Protein AF-A0A4Q3WTT6-F1 (afdb_monomer_lite)

Foldseek 3Di:
DQQQADLQQQDRHPARQCHPVSNRGPQDADQFQRDRRCPCPVDPVSSVVSNVVCVVVVSGGNNNVPQDPPDDRVVSNVNNPVCPVVVVVVCVVVVVD

Secondary structure (DSSP, 8-state):
---SB-TTT--B-SS-TTTTTSSS---PBPTTT-PBTTTTTSSHHHHHHHHHHHHHTTS--SSGGGS-TT--HHHHHHT-GGGHHHHHHHHHHTT--

Structure (mmCIF, N/CA/C/O backbone):
data_AF-A0A4Q3WTT6-F1
#
_entry.id   AF-A0A4Q3WTT6-F1
#
loop_
_atom_site.group_PDB
_atom_site.id
_atom_site.type_symbol
_atom_site.label_atom_id
_atom_site.label_alt_id
_atom_site.label_comp_id
_atom_site.label_asym_id
_atom_site.label_entity_id
_atom_site.label_seq_id
_atom_site.pdbx_PDB_ins_code
_atom_site.Cartn_x
_atom_site.Cartn_y
_atom_site.Cartn_z
_atom_site.occupancy
_atom_site.B_iso_or_equiv
_atom_site.auth_seq_id
_atom_site.auth_comp_id
_atom_site.auth_asym_id
_atom_site.auth_atom_id
_atom_site.pdbx_PDB_model_num
ATOM 1 N N . MET A 1 1 ? -0.375 -13.194 -9.775 1.00 61.41 1 MET A N 1
ATOM 2 C CA . MET A 1 1 ? -0.050 -12.407 -8.566 1.00 61.41 1 MET A CA 1
ATOM 3 C C . MET A 1 1 ? -0.695 -11.049 -8.754 1.00 61.41 1 MET A C 1
ATOM 5 O O . MET A 1 1 ? -0.687 -10.591 -9.887 1.00 61.41 1 MET A O 1
ATOM 9 N N . ASN A 1 2 ? -1.320 -10.468 -7.727 1.00 78.69 2 ASN A N 1
ATOM 10 C CA . ASN A 1 2 ? -1.796 -9.089 -7.842 1.00 78.69 2 ASN A CA 1
ATOM 11 C C . ASN A 1 2 ? -0.579 -8.175 -7.637 1.00 78.69 2 ASN A C 1
ATOM 13 O O . ASN A 1 2 ? -0.009 -8.178 -6.548 1.00 78.69 2 ASN A O 1
ATOM 17 N N . LEU A 1 3 ? -0.128 -7.519 -8.709 1.00 88.94 3 LEU A N 1
ATOM 18 C CA . LEU A 1 3 ? 1.054 -6.649 -8.709 1.00 88.94 3 LEU A CA 1
ATOM 19 C C . LEU A 1 3 ? 0.730 -5.237 -8.215 1.00 88.94 3 LEU A C 1
ATOM 21 O O . LEU A 1 3 ? 1.639 -4.492 -7.871 1.00 88.94 3 LEU A O 1
ATOM 25 N N . ASN A 1 4 ? -0.554 -4.902 -8.108 1.00 95.81 4 ASN A N 1
ATOM 26 C CA . ASN A 1 4 ? -1.023 -3.571 -7.756 1.00 95.81 4 ASN A CA 1
ATOM 27 C C . ASN A 1 4 ? -1.221 -3.400 -6.247 1.00 95.81 4 ASN A C 1
ATOM 29 O O . ASN A 1 4 ? -2.057 -2.624 -5.809 1.00 95.81 4 ASN A O 1
ATOM 33 N N . LEU A 1 5 ? -0.509 -4.164 -5.422 1.00 95.75 5 LEU A N 1
ATOM 34 C CA . LEU A 1 5 ? -0.663 -4.095 -3.973 1.00 95.75 5 LEU A CA 1
ATOM 35 C C . LEU A 1 5 ? 0.525 -3.382 -3.346 1.00 95.75 5 LEU A C 1
ATOM 37 O O . LEU A 1 5 ? 1.680 -3.743 -3.579 1.00 95.75 5 LEU A O 1
ATOM 41 N N . CYS A 1 6 ? 0.236 -2.443 -2.450 1.00 96.81 6 CYS A N 1
ATOM 42 C CA . CYS A 1 6 ? 1.245 -1.920 -1.546 1.00 96.81 6 CYS A CA 1
ATOM 43 C C . CYS A 1 6 ? 1.793 -3.060 -0.670 1.00 96.81 6 CYS A C 1
ATOM 45 O O . CYS A 1 6 ? 1.051 -3.711 0.073 1.00 96.81 6 CYS A O 1
ATOM 47 N N . ARG A 1 7 ? 3.111 -3.286 -0.707 1.00 95.31 7 ARG A N 1
ATOM 48 C CA . ARG A 1 7 ? 3.772 -4.338 0.088 1.00 95.31 7 ARG A CA 1
ATOM 49 C C . ARG A 1 7 ? 3.661 -4.086 1.593 1.00 95.31 7 ARG A C 1
ATOM 51 O O . ARG A 1 7 ? 3.635 -5.038 2.375 1.00 95.31 7 ARG A O 1
ATOM 58 N N . VAL A 1 8 ? 3.573 -2.817 1.992 1.00 97.25 8 VAL A N 1
ATOM 59 C CA . VAL A 1 8 ? 3.467 -2.382 3.387 1.00 97.25 8 VAL A CA 1
ATOM 60 C C . VAL A 1 8 ? 2.056 -2.570 3.914 1.00 97.25 8 VAL A C 1
ATOM 62 O O . VAL A 1 8 ? 1.881 -3.331 4.862 1.00 97.25 8 VAL A O 1
ATOM 65 N N . CYS A 1 9 ? 1.054 -1.924 3.322 1.00 97.31 9 CYS A N 1
ATOM 66 C CA . CYS A 1 9 ? -0.285 -1.886 3.907 1.00 97.31 9 CYS A CA 1
ATOM 67 C C . CYS A 1 9 ? -1.311 -2.787 3.222 1.00 97.31 9 CYS A C 1
ATOM 69 O O . CYS A 1 9 ? -2.366 -2.982 3.800 1.00 97.31 9 CYS A O 1
ATOM 71 N N . GLY A 1 10 ? -1.042 -3.330 2.032 1.00 95.94 10 GLY A N 1
ATOM 72 C CA . GLY A 1 10 ? -1.999 -4.172 1.307 1.00 95.94 10 GLY A CA 1
ATOM 73 C C . GLY A 1 10 ? -3.094 -3.412 0.549 1.00 95.94 10 GLY A C 1
ATOM 74 O O . GLY A 1 10 ? -3.985 -4.054 0.006 1.00 95.94 10 GLY A O 1
ATOM 75 N N . LEU A 1 11 ? -3.035 -2.076 0.473 1.00 96.94 11 LEU A N 1
ATOM 76 C CA . LEU A 1 11 ? -3.924 -1.306 -0.404 1.00 96.94 11 LEU A CA 1
ATOM 77 C C . LEU A 1 11 ? -3.743 -1.755 -1.861 1.00 96.94 11 LEU A C 1
ATOM 79 O O . LEU A 1 11 ? -2.607 -1.837 -2.334 1.00 96.94 11 LEU A O 1
ATOM 83 N N . GLU A 1 12 ? -4.852 -2.015 -2.551 1.00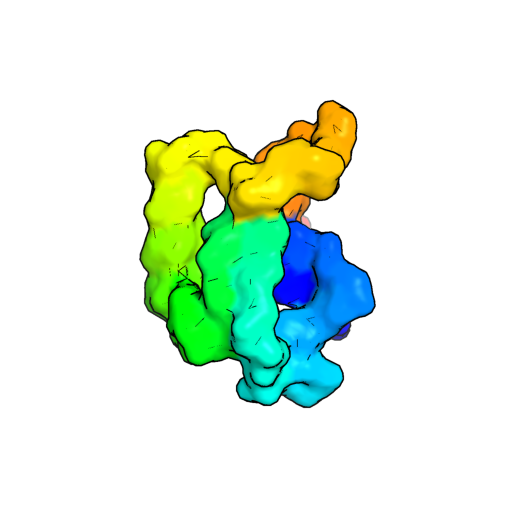 95.75 12 GLU A N 1
ATOM 84 C CA . GLU A 1 12 ? -4.885 -2.197 -4.002 1.00 95.75 12 GLU A CA 1
ATOM 85 C C . GLU A 1 12 ? -4.914 -0.837 -4.704 1.00 95.75 12 GLU A C 1
ATOM 87 O O . GLU A 1 12 ? -5.722 0.026 -4.369 1.00 95.75 12 GLU A O 1
ATOM 92 N N . LEU A 1 13 ? -3.994 -0.658 -5.645 1.00 95.75 13 LEU A N 1
ATOM 93 C CA . LEU A 1 13 ? -3.714 0.573 -6.373 1.00 95.75 13 LEU A CA 1
ATOM 94 C C . LEU A 1 13 ? -4.136 0.420 -7.840 1.00 95.75 13 LEU A C 1
ATOM 96 O O . LEU A 1 13 ? -4.339 -0.683 -8.354 1.00 95.75 13 LEU A O 1
ATOM 100 N N . ASP A 1 14 ? -4.257 1.536 -8.544 1.00 96.00 14 ASP A N 1
ATOM 101 C CA . ASP A 1 14 ? -4.534 1.567 -9.983 1.00 96.00 14 ASP A CA 1
ATOM 102 C C . ASP A 1 14 ? -3.271 1.369 -10.844 1.00 96.00 14 ASP A C 1
ATOM 104 O O . ASP A 1 14 ? -3.375 1.146 -12.052 1.00 96.00 14 ASP A O 1
ATOM 108 N N . PHE A 1 15 ? -2.090 1.353 -10.220 1.00 95.56 15 PHE A N 1
ATOM 109 C CA . PHE A 1 15 ? -0.802 1.024 -10.831 1.00 95.56 15 PHE A CA 1
ATOM 110 C C . PHE A 1 15 ? -0.073 -0.097 -10.076 1.00 95.56 15 PHE A C 1
ATOM 112 O O . PHE A 1 15 ? -0.405 -0.432 -8.939 1.00 95.56 15 PHE A O 1
ATOM 119 N N . ALA A 1 16 ? 0.944 -0.677 -10.718 1.00 95.56 16 ALA A N 1
ATOM 120 C CA . ALA A 1 16 ? 1.850 -1.641 -10.102 1.00 95.56 16 ALA A CA 1
ATOM 121 C C . ALA A 1 16 ? 3.019 -0.899 -9.420 1.00 95.56 16 ALA A C 1
ATOM 123 O O . ALA A 1 16 ? 3.875 -0.367 -10.131 1.00 95.56 16 ALA A O 1
ATOM 124 N N . PRO A 1 17 ? 3.118 -0.870 -8.075 1.00 97.06 17 PRO A N 1
ATOM 125 C CA . PRO A 1 17 ? 4.139 -0.079 -7.375 1.00 97.06 17 PRO A CA 1
ATOM 126 C C . PRO A 1 17 ? 5.577 -0.512 -7.650 1.00 97.06 17 PRO A C 1
ATOM 128 O O . PRO A 1 17 ? 6.512 0.266 -7.496 1.00 97.06 17 PRO A O 1
ATOM 131 N N . TRP A 1 18 ? 5.738 -1.772 -8.049 1.00 96.00 18 TRP A N 1
ATOM 132 C CA . TRP A 1 18 ? 7.008 -2.393 -8.412 1.00 96.00 18 TRP A CA 1
ATOM 133 C C . TRP A 1 18 ? 7.030 -2.827 -9.876 1.00 96.00 18 TRP A C 1
ATOM 135 O O . TRP A 1 18 ? 7.667 -3.816 -10.215 1.00 96.00 18 TRP A O 1
ATOM 145 N N . GLY A 1 19 ? 6.303 -2.103 -10.729 1.00 93.62 19 GLY A N 1
ATOM 146 C CA . GLY A 1 19 ? 6.272 -2.356 -12.161 1.00 93.62 19 GLY A CA 1
ATOM 147 C C . GLY A 1 19 ? 5.581 -3.669 -12.531 1.00 93.62 19 GLY A C 1
ATOM 148 O O . GLY A 1 19 ? 5.188 -4.480 -11.689 1.00 93.62 19 GLY A O 1
ATOM 149 N N . GLU A 1 20 ? 5.419 -3.887 -13.834 1.00 92.19 20 GLU A N 1
ATOM 150 C CA . GLU A 1 20 ? 4.875 -5.147 -14.359 1.00 92.19 20 GLU A CA 1
ATOM 151 C C . GLU A 1 20 ? 5.835 -6.333 -14.150 1.00 92.19 20 GLU A C 1
ATOM 153 O O . GLU A 1 20 ? 5.408 -7.489 -14.177 1.00 92.19 20 GLU A O 1
ATOM 158 N N . ASP A 1 21 ? 7.123 -6.053 -13.928 1.00 89.50 21 ASP A N 1
ATOM 159 C CA . ASP A 1 21 ? 8.155 -7.042 -13.610 1.00 89.50 21 ASP A CA 1
ATOM 160 C C . ASP A 1 21 ? 8.171 -7.439 -12.124 1.00 89.50 21 ASP A C 1
ATOM 162 O O . ASP A 1 21 ? 8.685 -8.504 -11.785 1.00 89.50 21 ASP A O 1
ATOM 166 N N . GLY A 1 22 ? 7.562 -6.634 -11.249 1.00 89.75 22 GLY A N 1
ATOM 167 C CA . GLY A 1 22 ? 7.583 -6.829 -9.803 1.00 89.75 22 GLY A CA 1
ATOM 168 C C . GLY A 1 22 ? 8.904 -6.426 -9.137 1.00 89.75 22 GLY A C 1
ATOM 169 O O . GLY A 1 22 ? 9.027 -6.617 -7.925 1.00 89.75 22 GLY A O 1
ATOM 170 N N . ASP A 1 23 ? 9.848 -5.851 -9.887 1.00 90.75 23 ASP A N 1
ATOM 171 C CA . ASP A 1 23 ? 11.215 -5.548 -9.452 1.00 90.75 23 ASP A CA 1
ATOM 172 C C . ASP A 1 23 ? 11.608 -4.074 -9.661 1.00 90.75 23 ASP A C 1
ATOM 174 O O . ASP A 1 23 ? 12.479 -3.576 -8.944 1.00 90.75 23 ASP A O 1
ATOM 178 N N . THR A 1 24 ? 10.959 -3.353 -10.580 1.00 95.50 24 THR A N 1
ATOM 179 C CA . THR A 1 24 ? 11.260 -1.944 -10.869 1.00 95.50 24 THR A CA 1
ATOM 180 C C . THR A 1 24 ? 10.281 -1.023 -10.127 1.00 95.50 24 THR A C 1
ATOM 182 O O . THR A 1 24 ? 9.119 -0.938 -10.525 1.00 95.50 24 THR A O 1
ATOM 185 N N . PRO A 1 25 ? 10.698 -0.317 -9.058 1.00 97.19 25 PRO A N 1
ATOM 186 C CA . PRO A 1 25 ? 9.800 0.546 -8.291 1.00 97.19 25 PRO A CA 1
ATOM 187 C C . PRO A 1 25 ? 9.338 1.768 -9.096 1.00 97.19 25 PRO A C 1
ATOM 189 O O . PRO A 1 25 ? 10.089 2.296 -9.919 1.00 97.19 25 PRO A O 1
ATOM 192 N N . SER A 1 26 ? 8.120 2.246 -8.828 1.00 97.88 26 SER A N 1
ATOM 193 C CA . SER A 1 26 ? 7.603 3.480 -9.435 1.00 97.88 26 SER A CA 1
ATOM 194 C C . SER A 1 26 ? 8.142 4.753 -8.778 1.00 97.88 26 SER A C 1
ATOM 196 O O . SER A 1 26 ? 8.136 5.802 -9.415 1.00 97.88 26 SER A O 1
ATOM 198 N N . TYR A 1 27 ? 8.641 4.654 -7.537 1.00 97.81 27 TYR A N 1
ATOM 199 C CA . TYR A 1 27 ? 9.013 5.790 -6.680 1.00 97.81 27 TYR A CA 1
ATOM 200 C C . TYR A 1 27 ? 7.851 6.734 -6.325 1.00 97.81 27 TYR A C 1
ATOM 202 O O . TYR A 1 27 ? 8.077 7.840 -5.840 1.00 97.81 27 TYR A O 1
ATOM 210 N N . ASP A 1 28 ? 6.606 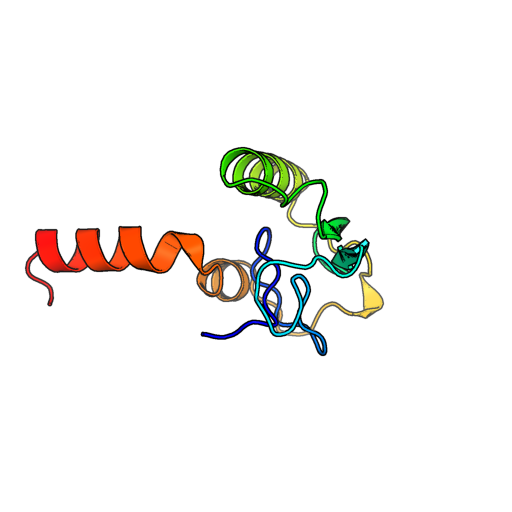6.301 -6.539 1.00 98.06 28 ASP A N 1
ATOM 211 C CA . ASP A 1 28 ? 5.427 7.006 -6.035 1.00 98.06 28 ASP A CA 1
ATOM 212 C C . ASP A 1 28 ? 5.187 6.693 -4.551 1.00 98.06 28 ASP A C 1
ATOM 214 O O . ASP A 1 28 ? 5.823 5.816 -3.958 1.00 98.06 28 ASP A O 1
ATOM 218 N N . PHE A 1 29 ? 4.212 7.384 -3.962 1.00 98.25 29 PHE A N 1
ATOM 219 C CA . PHE A 1 29 ? 3.820 7.210 -2.569 1.00 98.25 29 PHE A CA 1
ATOM 220 C C . PHE A 1 29 ? 2.520 6.420 -2.454 1.00 98.25 29 PHE A C 1
ATOM 222 O O . PHE A 1 29 ? 1.582 6.593 -3.231 1.00 98.25 29 PHE A O 1
ATOM 229 N N . CYS A 1 30 ? 2.427 5.566 -1.437 1.00 98.50 30 CYS A N 1
ATOM 230 C CA . CYS A 1 30 ? 1.161 4.935 -1.094 1.00 98.50 30 CYS A CA 1
ATOM 231 C C . CYS A 1 30 ? 0.205 5.962 -0.445 1.00 98.50 30 CYS A C 1
ATOM 233 O O . CYS A 1 30 ? 0.512 6.440 0.652 1.00 98.50 30 CYS A O 1
ATOM 235 N N . PRO A 1 31 ? -1.000 6.212 -0.995 1.00 98.31 31 PRO A N 1
ATOM 236 C CA . PRO A 1 31 ? -1.953 7.177 -0.429 1.00 98.31 31 PRO A CA 1
ATOM 23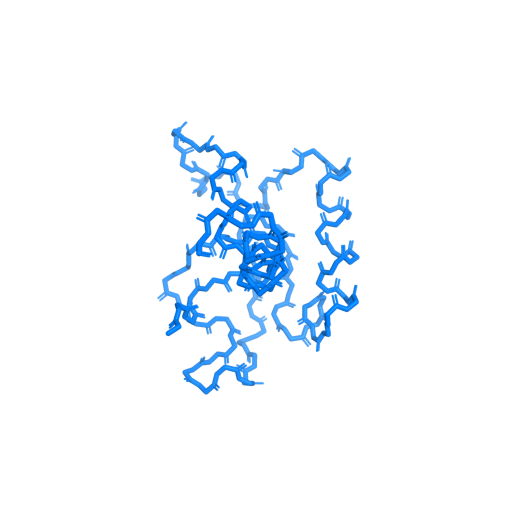7 C C . PRO A 1 31 ? -2.517 6.738 0.932 1.00 98.31 31 PRO A C 1
ATOM 239 O O . PRO A 1 31 ? -3.054 7.540 1.694 1.00 98.31 31 PRO A O 1
ATOM 242 N N . CYS A 1 32 ? -2.364 5.459 1.291 1.00 98.56 32 CYS A N 1
ATOM 243 C CA . CYS A 1 32 ? -2.719 4.964 2.614 1.00 98.56 32 CYS A CA 1
ATOM 244 C C . CYS A 1 32 ? -1.561 5.101 3.613 1.00 98.56 32 CYS A C 1
ATOM 246 O O . CYS A 1 32 ? -1.682 5.842 4.580 1.00 98.56 32 CYS A O 1
ATOM 248 N N . CYS A 1 33 ? -0.447 4.394 3.416 1.00 98.50 33 CYS A N 1
ATOM 249 C CA . CYS A 1 33 ? 0.590 4.254 4.451 1.00 98.50 33 CYS A CA 1
ATOM 250 C C . CYS A 1 33 ? 1.852 5.105 4.249 1.00 98.50 33 CYS A C 1
ATOM 252 O O . CYS A 1 33 ? 2.823 4.900 4.978 1.00 98.50 33 CYS A O 1
ATOM 254 N N . ASP A 1 34 ? 1.837 6.011 3.266 1.00 98.19 34 ASP A N 1
ATOM 255 C CA . ASP A 1 34 ? 2.911 6.974 2.967 1.00 98.19 34 ASP A CA 1
ATOM 256 C C . ASP A 1 34 ? 4.281 6.345 2.656 1.00 98.19 34 ASP A C 1
ATOM 258 O O . ASP A 1 34 ? 5.323 6.966 2.796 1.00 98.19 34 ASP A O 1
ATOM 262 N N . THR A 1 35 ? 4.302 5.071 2.264 1.00 98.44 35 THR A N 1
ATOM 263 C CA . THR A 1 35 ? 5.534 4.405 1.809 1.00 98.44 35 THR A CA 1
ATOM 264 C C . THR A 1 35 ? 5.924 4.940 0.438 1.00 98.44 35 THR A C 1
ATOM 266 O O . THR A 1 35 ? 5.075 4.908 -0.456 1.00 98.44 35 THR A O 1
ATOM 269 N N . GLU A 1 36 ? 7.184 5.335 0.258 1.00 98.44 36 GLU A N 1
ATOM 270 C CA . GLU A 1 36 ? 7.787 5.565 -1.053 1.00 98.44 36 GLU A CA 1
ATOM 271 C C . GLU A 1 36 ? 8.232 4.218 -1.640 1.00 98.44 36 GLU A C 1
ATOM 273 O O . GLU A 1 36 ? 9.063 3.491 -1.074 1.00 98.44 36 GLU A O 1
ATOM 278 N N . PHE A 1 37 ? 7.652 3.844 -2.779 1.00 98.06 37 PHE A N 1
ATOM 279 C CA . PHE A 1 37 ? 7.936 2.552 -3.395 1.00 98.06 37 PHE A CA 1
ATOM 280 C C . PHE A 1 37 ? 9.381 2.486 -3.889 1.00 98.06 37 PHE A C 1
ATOM 282 O O . PHE A 1 37 ? 9.837 3.337 -4.646 1.00 98.06 37 PHE A O 1
ATOM 289 N N . GLY A 1 38 ? 10.114 1.452 -3.483 1.00 97.19 38 GLY A N 1
ATOM 290 C CA . GLY A 1 38 ? 11.544 1.322 -3.758 1.00 97.19 38 GLY A CA 1
ATOM 291 C C . GLY A 1 38 ? 12.451 1.846 -2.648 1.00 97.19 38 GLY A C 1
ATOM 292 O O . GLY A 1 38 ? 13.662 1.634 -2.740 1.00 97.19 38 GLY A O 1
ATOM 293 N N . PHE A 1 39 ? 11.901 2.458 -1.591 1.00 97.38 39 PHE A N 1
ATOM 294 C CA . PHE A 1 39 ? 12.668 2.915 -0.432 1.00 97.38 39 PHE A CA 1
ATOM 295 C C . PHE A 1 39 ? 12.241 2.199 0.857 1.00 97.38 39 PHE A C 1
ATOM 297 O O . PHE A 1 39 ? 12.896 1.216 1.234 1.00 97.38 39 PHE A O 1
ATOM 304 N N . GLU A 1 40 ? 11.138 2.588 1.508 1.00 97.50 40 GLU A N 1
ATOM 305 C CA . GLU A 1 40 ? 10.685 1.948 2.757 1.00 97.50 40 GLU A CA 1
ATOM 306 C C . GLU A 1 40 ? 10.097 0.542 2.558 1.00 97.50 40 GLU A C 1
ATOM 308 O O . GLU A 1 40 ? 9.846 -0.175 3.529 1.00 97.50 40 GLU A O 1
ATOM 313 N N . ASP A 1 41 ? 9.929 0.099 1.311 1.00 97.00 41 ASP A N 1
ATOM 314 C CA . ASP A 1 41 ? 9.524 -1.264 0.961 1.00 97.00 41 ASP A CA 1
ATOM 315 C C . ASP A 1 41 ? 10.534 -2.019 0.073 1.00 97.00 41 ASP A C 1
ATOM 317 O O . ASP A 1 41 ? 10.206 -3.052 -0.521 1.00 97.00 41 ASP A O 1
ATOM 321 N N . SER A 1 42 ? 11.784 -1.539 0.030 1.00 95.81 42 SER A N 1
ATOM 322 C CA . SER A 1 42 ? 12.889 -2.117 -0.757 1.00 95.81 42 SER A CA 1
ATOM 323 C C . SER A 1 42 ? 13.391 -3.482 -0.272 1.00 95.81 42 SER A C 1
ATOM 325 O O . SER A 1 42 ? 14.069 -4.201 -1.006 1.00 95.81 42 SER A O 1
ATOM 327 N N . SER A 1 43 ? 13.064 -3.862 0.963 1.00 93.94 43 SER A N 1
ATOM 328 C CA . SER A 1 43 ? 13.395 -5.161 1.548 1.00 93.94 43 SER A CA 1
ATOM 329 C C . SER A 1 43 ? 12.271 -5.659 2.450 1.00 93.94 43 SER A C 1
ATOM 331 O O . SER A 1 43 ? 11.410 -4.896 2.891 1.00 93.94 43 SER A O 1
ATOM 333 N N . TYR A 1 44 ? 12.285 -6.952 2.769 1.00 92.12 44 TYR A N 1
ATOM 334 C CA . TYR A 1 44 ? 11.300 -7.543 3.673 1.00 92.12 44 TYR A CA 1
ATOM 335 C C . TYR A 1 44 ? 11.338 -6.909 5.075 1.00 92.12 44 TYR A C 1
ATOM 337 O O . TYR A 1 44 ? 10.298 -6.655 5.687 1.00 92.12 44 TYR A O 1
ATOM 345 N N . GLU A 1 45 ? 12.533 -6.625 5.589 1.00 94.75 45 GLU A N 1
ATOM 346 C CA . GLU A 1 45 ? 12.735 -5.964 6.875 1.00 94.75 45 GLU A CA 1
ATOM 347 C C . GLU A 1 45 ? 12.216 -4.524 6.853 1.00 94.75 45 GLU A C 1
ATOM 349 O O . GLU A 1 45 ? 11.557 -4.110 7.811 1.00 94.75 45 GLU A O 1
ATOM 354 N N . ALA A 1 46 ? 12.457 -3.793 5.758 1.00 96.31 46 ALA A N 1
ATOM 355 C CA . ALA A 1 46 ? 11.947 -2.437 5.566 1.00 96.31 46 ALA A CA 1
ATOM 356 C C . ALA A 1 46 ? 10.411 -2.432 5.548 1.00 96.31 46 ALA A C 1
ATOM 358 O O . ALA A 1 46 ? 9.800 -1.754 6.372 1.00 96.31 46 ALA A O 1
ATOM 359 N N . VAL A 1 47 ? 9.794 -3.322 4.756 1.00 96.50 47 VAL A N 1
ATOM 360 C CA . VAL A 1 47 ? 8.333 -3.513 4.705 1.00 96.50 47 VAL A CA 1
ATOM 361 C C . VAL A 1 47 ? 7.743 -3.723 6.101 1.00 96.50 47 VAL A C 1
ATOM 363 O O . VAL A 1 47 ? 6.741 -3.105 6.467 1.00 96.50 47 VAL A O 1
ATOM 366 N N . LYS A 1 48 ? 8.352 -4.604 6.904 1.00 95.94 48 LYS A N 1
AT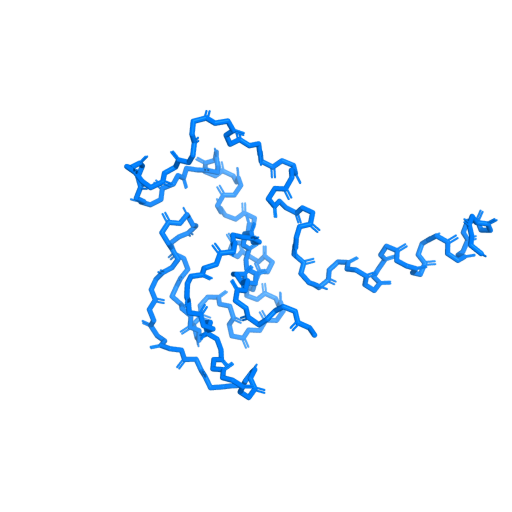OM 367 C CA . LYS A 1 48 ? 7.884 -4.882 8.269 1.00 95.94 48 LYS A CA 1
ATOM 368 C C . LYS A 1 48 ? 8.039 -3.683 9.195 1.00 95.94 48 LYS A C 1
ATOM 370 O O . LYS A 1 48 ? 7.139 -3.431 9.995 1.00 95.94 48 LYS A O 1
ATOM 375 N N . SER A 1 49 ? 9.168 -2.982 9.113 1.00 97.25 49 SER A N 1
ATOM 376 C CA . SER A 1 49 ? 9.429 -1.788 9.917 1.00 97.25 49 SER A CA 1
ATOM 377 C C . SER A 1 49 ? 8.423 -0.686 9.592 1.00 97.25 49 SER A C 1
ATOM 379 O O . SER A 1 49 ? 7.767 -0.176 10.500 1.00 97.25 49 SER A O 1
ATOM 381 N N . GLN A 1 50 ? 8.227 -0.393 8.305 1.00 98.12 50 GLN A N 1
ATOM 382 C CA . GLN A 1 50 ? 7.294 0.627 7.839 1.00 98.12 50 GLN A CA 1
ATOM 383 C C . GLN A 1 50 ? 5.850 0.287 8.226 1.00 98.12 50 GLN A C 1
ATOM 385 O O . GLN A 1 50 ? 5.135 1.130 8.768 1.00 98.12 50 GLN A O 1
ATOM 390 N N . ARG A 1 51 ? 5.427 -0.978 8.064 1.00 97.94 51 ARG A N 1
ATOM 391 C CA . ARG A 1 51 ? 4.095 -1.427 8.508 1.00 97.94 51 ARG A CA 1
ATOM 392 C C . ARG A 1 51 ? 3.919 -1.232 10.010 1.00 97.94 51 ARG A C 1
ATOM 394 O O . ARG A 1 51 ? 2.880 -0.745 10.443 1.00 97.94 51 ARG A O 1
ATOM 401 N N . ALA A 1 52 ? 4.913 -1.615 10.811 1.00 97.81 52 ALA A N 1
ATOM 40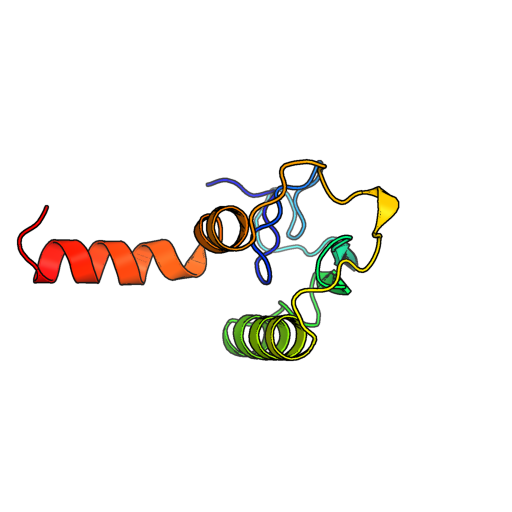2 C CA . ALA A 1 52 ? 4.842 -1.466 12.260 1.00 97.81 52 ALA A CA 1
ATOM 403 C C . ALA A 1 52 ? 4.730 0.008 12.677 1.00 97.81 52 ALA A C 1
ATOM 405 O O . ALA A 1 52 ? 3.941 0.315 13.567 1.00 97.81 52 ALA A O 1
ATOM 406 N N . GLN A 1 53 ? 5.468 0.910 12.025 1.00 98.31 53 GLN A N 1
ATOM 407 C CA . GLN A 1 53 ? 5.387 2.352 12.272 1.00 98.31 53 GLN A CA 1
ATOM 408 C C . GLN A 1 53 ? 4.010 2.916 11.911 1.00 98.31 53 GLN A C 1
ATOM 410 O O . GLN A 1 53 ? 3.385 3.578 12.739 1.00 98.31 53 GLN A O 1
ATOM 415 N N . TRP A 1 54 ? 3.494 2.590 10.725 1.00 98.44 54 TRP A N 1
ATOM 416 C CA . TRP A 1 54 ? 2.156 2.996 10.294 1.00 98.44 54 TRP A CA 1
ATOM 417 C C . TRP A 1 54 ? 1.059 2.507 11.256 1.00 98.44 54 TRP A C 1
ATOM 419 O O . TRP A 1 54 ? 0.201 3.286 11.677 1.00 98.44 54 TRP A O 1
ATOM 429 N N . LEU A 1 55 ? 1.122 1.241 11.688 1.00 98.25 55 LEU A N 1
ATOM 430 C CA . LEU A 1 55 ? 0.177 0.673 12.656 1.00 98.25 55 LEU A CA 1
ATOM 431 C C . LEU A 1 55 ? 0.287 1.331 14.039 1.00 98.25 55 LEU A C 1
ATOM 433 O O . LEU A 1 55 ? -0.736 1.628 14.652 1.00 98.25 55 LEU A O 1
ATOM 437 N N . GLN A 1 56 ? 1.503 1.601 14.528 1.00 98.12 56 GLN A N 1
ATOM 438 C CA . GLN A 1 56 ? 1.716 2.334 15.785 1.00 98.12 56 GLN A CA 1
ATOM 439 C C . GLN A 1 56 ? 1.168 3.764 15.719 1.00 98.12 56 GLN A C 1
ATOM 441 O O . GLN A 1 56 ? 0.687 4.281 16.724 1.00 98.12 56 GLN A O 1
ATOM 446 N N . GLY A 1 57 ? 1.195 4.376 14.533 1.00 96.50 57 GLY A N 1
ATOM 447 C CA . GLY A 1 57 ? 0.579 5.671 14.255 1.00 96.50 57 GLY A CA 1
ATOM 448 C C . GLY A 1 57 ? -0.951 5.646 14.168 1.00 96.50 57 GLY A C 1
ATOM 449 O O . GLY A 1 57 ? -1.549 6.701 13.988 1.00 96.50 57 GLY A O 1
ATOM 450 N N . GLY A 1 58 ? -1.596 4.482 14.300 1.00 97.69 58 GLY A N 1
ATOM 451 C CA . GLY A 1 58 ? -3.053 4.339 14.227 1.00 97.69 58 GLY A CA 1
ATOM 452 C C . GLY A 1 58 ? -3.590 4.023 12.832 1.00 97.69 58 GLY A C 1
ATOM 453 O O . GLY A 1 58 ? -4.785 4.184 12.601 1.00 97.69 58 GLY A O 1
ATOM 454 N N . ALA A 1 59 ? -2.728 3.572 11.913 1.00 97.50 59 ALA A N 1
ATOM 455 C CA . ALA A 1 59 ? -3.096 3.270 10.531 1.00 97.50 59 ALA A CA 1
ATOM 456 C C . ALA A 1 59 ? -3.754 4.466 9.807 1.00 97.50 59 ALA A C 1
ATOM 458 O O . ALA A 1 59 ? 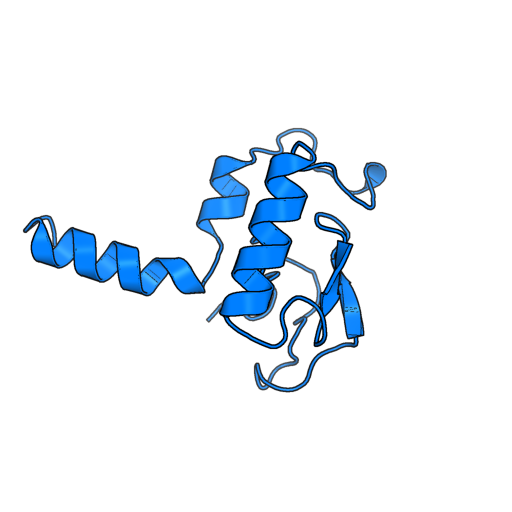-4.714 4.312 9.047 1.00 97.50 59 ALA A O 1
ATOM 459 N N . ASN A 1 60 ? -3.254 5.677 10.077 1.00 97.12 60 ASN A N 1
ATOM 460 C CA . ASN A 1 60 ? -3.746 6.894 9.437 1.00 97.12 60 ASN A CA 1
ATOM 461 C C . ASN A 1 60 ? -3.460 6.852 7.935 1.00 97.12 60 ASN A C 1
ATOM 463 O O . ASN A 1 60 ? -2.409 6.370 7.518 1.00 97.12 60 ASN A O 1
ATOM 467 N N . TRP A 1 61 ? -4.410 7.354 7.149 1.00 98.38 61 TRP A N 1
ATOM 468 C CA . TRP A 1 61 ? -4.247 7.520 5.710 1.00 98.38 61 TRP A CA 1
ATOM 469 C C . TRP A 1 61 ? -3.446 8.791 5.423 1.00 98.38 61 TRP A C 1
ATOM 471 O O . TRP A 1 61 ? -3.764 9.835 5.997 1.00 98.38 61 TRP A O 1
ATOM 481 N N . ASN A 1 62 ? -2.448 8.700 4.543 1.00 97.75 62 ASN A N 1
ATOM 482 C CA . ASN A 1 62 ? -1.704 9.860 4.043 1.00 97.75 62 ASN A CA 1
ATOM 483 C C . ASN A 1 62 ? -2.610 10.819 3.262 1.00 97.75 62 ASN A C 1
ATOM 485 O O . ASN A 1 62 ? -2.542 12.035 3.424 1.00 97.75 62 ASN A O 1
ATOM 489 N N . GLU A 1 63 ? -3.523 10.242 2.481 1.00 97.69 63 GLU A N 1
ATOM 490 C CA . GLU A 1 63 ? -4.556 10.931 1.720 1.00 97.69 63 GLU A CA 1
ATOM 491 C C . GLU A 1 63 ? -5.947 10.558 2.261 1.00 97.69 63 GLU A C 1
ATOM 493 O O . GLU A 1 63 ? -6.610 9.657 1.741 1.00 97.69 63 GLU A O 1
ATOM 498 N N . PRO A 1 64 ? -6.434 11.219 3.332 1.00 96.88 64 PRO A N 1
ATOM 499 C CA . PRO A 1 64 ? -7.703 10.864 3.967 1.00 96.88 64 PRO A CA 1
ATOM 500 C C . PRO A 1 64 ? -8.914 10.919 3.032 1.00 96.88 64 PRO A C 1
ATOM 502 O O . PRO A 1 64 ? -9.894 10.218 3.273 1.00 96.88 64 PRO A O 1
ATOM 505 N N . GLN A 1 65 ? -8.860 11.746 1.986 1.00 97.31 65 GLN A N 1
ATOM 506 C CA . GLN A 1 65 ? -9.896 11.853 0.959 1.00 97.31 65 GLN A CA 1
ATOM 507 C C . GLN A 1 65 ? -10.048 10.589 0.106 1.00 97.31 65 GLN A C 1
ATOM 509 O O . GLN A 1 65 ? -11.120 10.375 -0.454 1.00 97.31 65 GLN A O 1
ATOM 514 N N . GLU A 1 66 ? -9.006 9.761 0.012 1.00 96.06 66 GLU A N 1
ATOM 515 C CA . GLU A 1 66 ? -9.030 8.515 -0.760 1.00 96.06 66 GLU A CA 1
ATOM 516 C C . GLU A 1 66 ? -9.524 7.321 0.061 1.00 96.06 66 GLU A C 1
ATOM 518 O O . GLU A 1 66 ? -9.805 6.255 -0.487 1.00 96.06 66 GLU A O 1
ATOM 523 N N . LYS A 1 67 ? -9.668 7.492 1.381 1.00 97.00 67 LYS A N 1
ATOM 524 C CA . LYS A 1 67 ? -10.120 6.435 2.279 1.00 97.00 67 LYS A CA 1
ATOM 525 C C . LYS A 1 67 ? -11.562 6.017 1.949 1.00 97.00 67 LYS A C 1
ATOM 527 O O . LYS A 1 67 ? -12.470 6.842 2.083 1.00 97.00 67 LYS A O 1
ATOM 532 N N . PRO A 1 68 ? -11.818 4.737 1.612 1.00 95.75 68 PRO A N 1
ATOM 533 C CA . PRO A 1 68 ? -13.173 4.250 1.379 1.00 95.75 68 PRO A CA 1
ATOM 534 C C . PRO A 1 68 ? -14.068 4.421 2.612 1.00 95.75 68 PRO A C 1
ATOM 536 O O . PRO A 1 68 ? -13.618 4.275 3.749 1.00 95.75 68 PRO A O 1
ATOM 539 N N . GLN A 1 69 ? -15.359 4.681 2.390 1.00 95.19 69 GLN A N 1
ATOM 540 C CA . GLN A 1 69 ? -16.327 4.849 3.479 1.00 95.19 69 GLN A CA 1
ATOM 541 C C . GLN A 1 69 ? -16.445 3.588 4.352 1.00 95.19 69 GLN A C 1
ATOM 543 O O . GLN A 1 69 ? -16.446 3.694 5.576 1.00 95.19 69 GLN A O 1
ATOM 548 N N . ASP A 1 70 ? -16.479 2.412 3.722 1.00 94.81 70 ASP A N 1
ATOM 549 C CA . ASP A 1 70 ? -16.581 1.107 4.388 1.00 94.81 70 ASP A CA 1
ATOM 550 C C . ASP A 1 70 ? -15.201 0.458 4.591 1.00 94.81 70 ASP A C 1
ATOM 552 O O . ASP A 1 70 ? -15.051 -0.761 4.534 1.00 94.81 70 ASP A O 1
ATOM 556 N N . TRP A 1 71 ? -14.162 1.279 4.769 1.00 96.56 71 TRP A N 1
ATOM 557 C CA . TRP A 1 71 ? -12.800 0.794 4.953 1.00 96.56 71 TRP A CA 1
ATOM 558 C C . TRP A 1 71 ? -12.645 -0.009 6.248 1.00 96.56 71 TRP A C 1
ATOM 560 O O . TRP A 1 71 ? -12.887 0.509 7.342 1.00 96.56 71 TRP A O 1
ATOM 570 N N . ASP A 1 72 ? -12.137 -1.233 6.112 1.00 96.25 72 ASP A N 1
ATOM 571 C CA . ASP A 1 72 ? -11.730 -2.093 7.217 1.00 96.25 72 ASP A CA 1
ATOM 572 C C . ASP A 1 72 ? -10.219 -2.371 7.171 1.00 96.25 72 ASP A C 1
ATOM 574 O O . ASP A 1 72 ? -9.646 -2.749 6.145 1.00 96.25 72 ASP A O 1
ATOM 578 N N . LEU A 1 73 ? -9.557 -2.173 8.314 1.00 96.00 73 LEU A N 1
ATOM 579 C CA . LEU A 1 73 ? -8.110 -2.349 8.434 1.00 96.00 73 LEU A CA 1
ATOM 580 C C . LEU A 1 73 ? -7.691 -3.820 8.299 1.00 96.00 73 LEU A C 1
ATOM 582 O O . LEU A 1 73 ? -6.631 -4.104 7.739 1.00 96.00 73 LEU A O 1
ATOM 586 N N . ALA A 1 74 ? -8.479 -4.754 8.836 1.00 94.62 74 ALA A N 1
ATOM 587 C CA . ALA A 1 74 ? -8.141 -6.171 8.798 1.00 94.62 74 ALA A CA 1
ATOM 588 C C . ALA A 1 74 ? -8.245 -6.714 7.368 1.00 94.62 74 ALA A C 1
ATOM 590 O O . ALA A 1 74 ? -7.353 -7.443 6.930 1.00 94.62 74 ALA A O 1
ATOM 591 N N . ASP A 1 75 ? -9.269 -6.303 6.620 1.00 92.50 75 ASP A N 1
ATOM 592 C CA . ASP A 1 75 ? -9.437 -6.656 5.210 1.00 92.50 75 ASP A CA 1
ATOM 593 C C . ASP A 1 75 ? -8.270 -6.157 4.352 1.00 92.50 75 ASP A C 1
ATOM 595 O O . ASP A 1 75 ? -7.709 -6.923 3.565 1.00 92.50 75 ASP A O 1
ATOM 599 N N . GLN A 1 76 ? -7.834 -4.911 4.554 1.00 94.94 76 GLN A N 1
ATOM 600 C CA . GLN A 1 76 ? -6.676 -4.368 3.847 1.00 94.94 76 GLN A CA 1
ATOM 601 C C . GLN A 1 76 ? -5.374 -5.118 4.206 1.00 94.94 76 GLN A C 1
ATOM 603 O O . GLN A 1 76 ? -4.601 -5.485 3.319 1.00 94.94 76 GLN A O 1
ATOM 608 N N . LEU A 1 77 ? -5.139 -5.427 5.486 1.00 94.12 77 LEU A N 1
ATOM 609 C CA . LEU A 1 77 ? -3.957 -6.194 5.901 1.00 94.12 77 LEU A CA 1
ATOM 610 C C . LEU A 1 77 ? -3.951 -7.631 5.349 1.00 94.12 77 LEU A C 1
ATOM 612 O O . LEU A 1 77 ? -2.883 -8.146 5.014 1.00 94.12 77 LEU A O 1
ATOM 616 N N . ASN A 1 78 ? -5.118 -8.263 5.181 1.00 91.31 78 ASN A N 1
ATOM 617 C CA . ASN A 1 78 ? -5.236 -9.606 4.596 1.00 91.31 78 ASN A CA 1
ATOM 618 C C . ASN A 1 78 ? -4.732 -9.682 3.141 1.00 91.31 78 ASN A C 1
ATOM 620 O O . ASN A 1 78 ? -4.388 -10.766 2.656 1.00 91.31 78 ASN A O 1
ATOM 624 N N . ALA A 1 79 ? -4.669 -8.552 2.432 1.00 90.44 79 ALA A N 1
ATOM 625 C CA . ALA A 1 79 ? -4.173 -8.497 1.062 1.00 90.44 79 ALA A CA 1
ATOM 626 C C . ALA A 1 79 ? -2.635 -8.560 0.965 1.00 90.44 79 ALA A C 1
ATOM 628 O O . ALA A 1 79 ? -2.107 -8.888 -0.101 1.00 90.44 79 ALA A O 1
ATOM 629 N N . VAL A 1 80 ? -1.898 -8.319 2.057 1.00 89.06 80 VAL A N 1
ATOM 630 C CA . VAL A 1 80 ? -0.428 -8.306 2.066 1.00 89.06 80 VAL A CA 1
ATOM 631 C C . VAL A 1 80 ? 0.150 -9.646 1.584 1.00 89.06 80 VAL A C 1
ATOM 633 O O . VAL A 1 80 ? 0.026 -10.700 2.209 1.00 89.06 80 VAL A O 1
ATOM 636 N N . ILE A 1 81 ? 0.862 -9.593 0.456 1.00 68.81 81 ILE A N 1
ATOM 637 C CA . ILE A 1 81 ? 1.292 -10.772 -0.317 1.00 68.81 81 ILE A CA 1
ATOM 638 C C . ILE A 1 81 ? 2.293 -11.663 0.448 1.00 68.81 81 ILE A C 1
ATOM 640 O O . ILE A 1 81 ? 2.322 -12.880 0.264 1.00 68.81 81 ILE A O 1
ATOM 644 N N . HIS A 1 82 ? 3.084 -11.078 1.349 1.00 63.19 82 HIS A N 1
ATOM 645 C CA . HIS A 1 82 ? 4.203 -11.744 2.030 1.00 63.19 82 HIS A CA 1
ATOM 646 C C . HIS A 1 82 ? 3.760 -12.634 3.200 1.00 63.19 82 HIS A C 1
ATOM 648 O O . HIS A 1 82 ? 4.550 -13.424 3.711 1.00 63.19 82 HIS A O 1
ATOM 654 N N . GLU A 1 83 ? 2.496 -12.541 3.613 1.00 55.47 83 GLU A N 1
ATOM 655 C CA . GLU A 1 83 ? 1.949 -13.348 4.709 1.00 55.47 83 GLU A CA 1
ATOM 656 C C . GLU A 1 83 ? 1.204 -14.591 4.201 1.00 55.47 83 GLU A C 1
ATOM 658 O O . GLU A 1 83 ? 0.899 -15.506 4.968 1.00 55.47 83 GLU A O 1
ATOM 663 N N . ARG A 1 84 ? 0.987 -14.693 2.881 1.00 55.09 84 ARG A N 1
ATOM 664 C CA . ARG A 1 84 ? 0.246 -15.802 2.269 1.00 55.09 84 ARG A CA 1
ATOM 665 C C . ARG A 1 84 ? 1.006 -17.130 2.362 1.00 55.09 84 ARG A C 1
ATOM 667 O O . ARG A 1 84 ? 0.390 -18.166 2.582 1.00 55.09 84 ARG A O 1
ATOM 674 N N . SER A 1 85 ? 2.335 -17.116 2.269 1.00 57.16 85 SER A N 1
ATOM 675 C CA . SER A 1 85 ? 3.177 -18.308 2.456 1.00 57.16 85 SER A CA 1
ATOM 676 C C . SER A 1 85 ? 3.220 -18.761 3.918 1.00 57.16 85 SER A C 1
ATOM 678 O O . SER A 1 85 ? 3.054 -19.947 4.185 1.00 57.16 85 SER A O 1
ATOM 680 N N . ALA A 1 86 ? 3.342 -17.840 4.877 1.00 59.91 86 ALA A N 1
ATOM 681 C CA . ALA A 1 86 ? 3.302 -18.173 6.302 1.00 59.91 86 ALA A CA 1
ATOM 682 C C . ALA A 1 86 ? 1.934 -18.738 6.732 1.00 59.91 86 ALA A C 1
ATOM 684 O O . ALA A 1 86 ? 1.880 -19.726 7.467 1.00 59.91 86 ALA A O 1
ATOM 685 N N . LEU A 1 87 ? 0.833 -18.165 6.231 1.00 57.50 87 LEU A N 1
ATOM 686 C CA . LEU A 1 87 ? -0.526 -18.647 6.479 1.00 57.50 87 LEU A CA 1
ATOM 687 C C . LEU A 1 87 ? -0.778 -20.018 5.833 1.00 57.50 87 LEU A C 1
ATOM 689 O O . LEU A 1 87 ? -1.308 -20.910 6.490 1.00 57.50 87 LEU A O 1
ATOM 693 N N . LEU A 1 88 ? -0.369 -20.222 4.576 1.00 61.56 88 LEU A N 1
ATOM 694 C CA . LEU A 1 88 ? -0.500 -21.517 3.898 1.00 61.56 88 LEU A CA 1
ATOM 695 C C . LEU A 1 88 ? 0.307 -22.612 4.604 1.00 61.56 88 LEU A C 1
ATOM 697 O O . LEU A 1 88 ? -0.198 -23.718 4.788 1.00 61.56 88 LEU A O 1
ATOM 701 N N . GLU A 1 89 ? 1.526 -22.309 5.051 1.00 69.94 89 GLU A N 1
ATOM 702 C CA . GLU A 1 89 ? 2.326 -23.247 5.841 1.00 69.94 89 GLU A CA 1
ATOM 703 C C . GLU A 1 89 ? 1.696 -23.520 7.214 1.00 69.94 89 GLU A C 1
ATOM 705 O O . GLU A 1 89 ? 1.642 -24.672 7.642 1.00 69.94 89 GLU A O 1
ATOM 710 N N . ALA A 1 90 ? 1.137 -22.509 7.885 1.00 66.88 90 ALA A N 1
ATOM 711 C CA . ALA A 1 90 ? 0.407 -22.700 9.138 1.00 66.88 90 ALA A CA 1
ATOM 712 C C . ALA A 1 90 ? -0.856 -23.566 8.962 1.00 66.88 90 ALA A C 1
ATOM 714 O O . ALA A 1 90 ? -1.126 -24.424 9.804 1.00 66.88 90 ALA A O 1
ATOM 715 N N . LEU A 1 91 ? -1.604 -23.398 7.866 1.00 74.94 91 LEU A N 1
ATOM 716 C CA . LEU A 1 91 ? -2.804 -24.186 7.557 1.00 74.94 91 LEU A CA 1
ATOM 717 C C . LEU A 1 91 ? -2.474 -25.646 7.213 1.00 74.94 91 LEU A C 1
ATOM 719 O O . LEU A 1 91 ? -3.134 -26.545 7.739 1.00 74.94 91 LEU A O 1
ATOM 723 N N . LYS A 1 92 ? -1.414 -25.890 6.427 1.00 78.75 92 LYS A N 1
ATOM 724 C CA . LYS A 1 92 ? -0.873 -27.243 6.185 1.00 78.75 92 LYS A CA 1
ATOM 725 C C . LYS A 1 92 ? -0.429 -27.904 7.490 1.00 78.75 92 LYS A C 1
ATOM 727 O O . LYS A 1 92 ? -0.773 -29.049 7.763 1.00 78.75 92 LYS A O 1
ATOM 732 N N . LYS A 1 93 ? 0.300 -27.173 8.341 1.00 75.50 93 LYS A N 1
ATOM 733 C CA . LYS A 1 93 ? 0.805 -27.682 9.628 1.00 75.50 93 LYS A CA 1
ATOM 734 C C . LYS A 1 93 ? -0.315 -27.965 10.633 1.00 75.50 93 LYS A C 1
ATOM 736 O O . LYS A 1 93 ? -0.175 -28.851 11.469 1.00 75.50 93 LYS A O 1
ATOM 741 N N . ALA A 1 94 ? -1.426 -27.235 10.539 1.00 85.94 94 ALA A N 1
ATOM 742 C CA . ALA A 1 94 ? -2.628 -27.452 11.336 1.00 85.94 94 ALA A CA 1
ATOM 743 C C . ALA A 1 94 ? -3.549 -28.560 10.784 1.00 85.94 94 ALA A C 1
ATOM 745 O O . ALA A 1 94 ? -4.594 -28.808 11.385 1.00 85.94 94 ALA A O 1
ATOM 746 N N . GLY A 1 95 ? -3.205 -29.200 9.657 1.00 74.94 95 GLY A N 1
ATOM 747 C CA . GLY A 1 95 ? -4.028 -30.237 9.021 1.00 74.94 95 GLY A CA 1
ATOM 748 C C . GLY A 1 95 ? -5.388 -29.729 8.534 1.00 74.94 95 GLY A C 1
ATOM 749 O O . GLY A 1 95 ? -6.347 -30.492 8.467 1.00 74.94 95 GLY A O 1
ATOM 750 N N . LYS A 1 96 ? -5.494 -28.422 8.265 1.00 68.81 96 LYS A N 1
ATOM 751 C CA . LYS A 1 96 ? -6.721 -27.761 7.792 1.00 68.81 96 LYS A CA 1
ATOM 752 C C . LYS A 1 96 ? -6.754 -27.604 6.267 1.00 68.81 96 LYS A C 1
ATOM 754 O O . LYS A 1 96 ? -7.675 -26.976 5.750 1.00 68.81 96 LYS A O 1
ATOM 759 N N . LEU A 1 97 ? -5.749 -28.151 5.582 1.00 51.47 97 LEU A N 1
ATOM 760 C CA . LEU A 1 97 ? -5.612 -28.249 4.134 1.00 51.47 97 LEU A CA 1
ATOM 761 C C . LEU A 1 97 ? -4.996 -29.604 3.774 1.00 51.47 97 LEU A C 1
ATOM 763 O O . LEU A 1 97 ? -4.110 -30.042 4.546 1.00 51.47 97 LEU A O 1
#

Sequence (97 aa):
MNLNLCRVCGLELDFAPWGEDGDTPSYDFCPCCDTEFGFEDSSYEAVKSQRAQWLQGGANWNEPQEKPQDWDLADQLNAVIHERSALLEALKKAGKL

pLDDT: mean 90.26, std 12.57, range [51.47, 98.56]

Radius of gyration: 13.9 Å; chains: 1; bounding box: 30×42×30 Å